Protein AF-A0A527GHX9-F1 (afdb_monomer)

Structure (mmCIF, N/CA/C/O backbone):
data_AF-A0A527GHX9-F1
#
_entry.id   AF-A0A527GHX9-F1
#
loop_
_atom_site.group_PDB
_atom_site.id
_atom_site.type_symbol
_atom_site.label_atom_id
_atom_site.label_alt_id
_atom_site.label_comp_id
_atom_site.label_asym_id
_atom_site.label_entity_id
_atom_site.label_seq_id
_atom_site.pdbx_PDB_ins_code
_atom_site.Cartn_x
_atom_site.Cartn_y
_atom_site.Cartn_z
_atom_site.occupancy
_atom_site.B_iso_or_equiv
_atom_site.auth_seq_id
_atom_site.auth_comp_id
_atom_site.auth_asym_id
_atom_site.auth_atom_id
_atom_site.pdbx_PDB_model_num
ATOM 1 N N . PHE A 1 1 ? -18.852 -1.717 2.565 1.00 91.88 1 PHE A N 1
ATOM 2 C CA . PHE A 1 1 ? -18.704 -2.136 1.153 1.00 91.88 1 PHE A CA 1
ATOM 3 C C . PHE A 1 1 ? -18.145 -3.550 1.058 1.00 91.88 1 PHE A C 1
ATOM 5 O O . PHE A 1 1 ? -18.854 -4.397 0.535 1.00 91.88 1 PHE A O 1
ATOM 12 N N . ALA A 1 2 ? -16.959 -3.823 1.620 1.00 94.06 2 ALA A N 1
ATOM 13 C CA . ALA A 1 2 ? -16.301 -5.134 1.536 1.00 94.06 2 ALA A CA 1
ATOM 14 C C . ALA A 1 2 ? -17.194 -6.321 1.935 1.00 94.06 2 ALA A C 1
ATOM 16 O O . ALA A 1 2 ? -17.367 -7.235 1.141 1.00 94.06 2 ALA A O 1
ATOM 17 N N . ALA A 1 3 ? -17.890 -6.237 3.075 1.00 92.81 3 ALA A N 1
ATOM 18 C CA . ALA A 1 3 ? -18.836 -7.275 3.500 1.00 92.81 3 ALA A CA 1
ATOM 19 C C . ALA A 1 3 ? -20.020 -7.498 2.532 1.00 92.81 3 ALA A C 1
ATOM 21 O O . ALA A 1 3 ? -20.574 -8.588 2.471 1.00 92.81 3 ALA A O 1
ATOM 22 N N . LYS A 1 4 ? -20.428 -6.466 1.779 1.00 97.56 4 LYS A N 1
ATOM 23 C CA . LYS A 1 4 ? -21.562 -6.537 0.842 1.00 97.56 4 LYS A CA 1
ATOM 24 C C . LYS A 1 4 ? -21.143 -7.034 -0.544 1.00 97.56 4 LYS A C 1
ATOM 26 O O . LYS A 1 4 ? -21.953 -7.640 -1.235 1.00 97.56 4 LYS A O 1
ATOM 31 N N . TYR A 1 5 ? -19.905 -6.759 -0.952 1.00 97.44 5 TYR A N 1
ATOM 32 C CA . TYR A 1 5 ? -19.390 -7.084 -2.284 1.00 97.44 5 TYR A CA 1
ATOM 33 C C . TYR A 1 5 ? -17.986 -7.707 -2.214 1.00 97.44 5 TYR A C 1
ATOM 35 O O . TYR A 1 5 ? -17.039 -7.154 -2.782 1.00 97.44 5 TYR A O 1
ATOM 43 N N . PRO A 1 6 ? -17.831 -8.850 -1.524 1.00 96.00 6 PRO A N 1
ATOM 44 C CA . PRO A 1 6 ? -16.523 -9.455 -1.271 1.00 96.00 6 PRO A CA 1
ATOM 45 C C . PRO A 1 6 ? -15.791 -9.831 -2.566 1.00 96.00 6 PRO A C 1
ATOM 47 O O . PRO A 1 6 ? -14.592 -9.592 -2.698 1.00 96.00 6 PRO A O 1
ATOM 50 N N . ASP A 1 7 ? -16.513 -10.331 -3.569 1.00 95.44 7 ASP A N 1
ATOM 51 C CA . ASP A 1 7 ? -15.912 -10.723 -4.847 1.00 95.44 7 ASP A CA 1
ATOM 52 C C . ASP A 1 7 ? -15.447 -9.528 -5.682 1.00 95.44 7 ASP A C 1
ATOM 54 O O . ASP A 1 7 ? -14.437 -9.625 -6.378 1.00 95.44 7 ASP A O 1
ATOM 58 N N . LEU A 1 8 ? -16.136 -8.382 -5.599 1.00 97.38 8 LEU A N 1
ATOM 59 C CA . LEU A 1 8 ? -15.671 -7.159 -6.260 1.00 97.38 8 LEU A CA 1
ATOM 60 C C . LEU A 1 8 ? -14.393 -6.633 -5.607 1.00 97.38 8 LEU A C 1
ATOM 62 O O . LEU A 1 8 ? -13.482 -6.225 -6.323 1.00 97.38 8 LEU A O 1
ATOM 66 N N . VAL A 1 9 ? -14.300 -6.693 -4.275 1.00 97.62 9 VAL A N 1
ATOM 67 C CA . VAL A 1 9 ? -13.075 -6.319 -3.554 1.00 97.62 9 VAL A CA 1
ATOM 68 C C . VAL A 1 9 ? -11.916 -7.228 -3.948 1.00 97.62 9 VAL A C 1
ATOM 70 O O . VAL A 1 9 ? -10.866 -6.724 -4.330 1.00 97.62 9 VAL A O 1
ATOM 73 N N . LYS A 1 10 ? -12.111 -8.553 -3.956 1.00 96.06 10 LYS A N 1
ATOM 74 C CA . LYS A 1 10 ? -11.067 -9.485 -4.411 1.00 96.06 10 LYS A CA 1
ATOM 75 C C . LYS A 1 10 ? -10.648 -9.212 -5.854 1.00 96.06 10 LYS A C 1
ATOM 77 O O . LYS A 1 10 ? -9.461 -9.182 -6.142 1.00 96.06 10 LYS A O 1
ATOM 82 N N . ARG A 1 11 ? -11.594 -8.980 -6.773 1.00 96.56 11 ARG A N 1
ATOM 83 C CA . ARG A 1 11 ? -11.274 -8.646 -8.175 1.00 96.56 11 ARG A CA 1
ATOM 84 C C . ARG A 1 11 ? -10.433 -7.377 -8.295 1.00 96.56 11 ARG A C 1
ATOM 86 O O . ARG A 1 11 ? -9.499 -7.377 -9.086 1.00 96.56 11 ARG A O 1
ATOM 93 N N . LEU A 1 12 ? -10.749 -6.340 -7.521 1.00 97.88 12 LEU A N 1
ATOM 94 C CA . LEU A 1 12 ? -9.954 -5.114 -7.474 1.00 97.88 12 LEU A CA 1
ATOM 95 C C . LEU A 1 12 ? -8.537 -5.391 -6.955 1.00 97.88 12 LEU A C 1
ATOM 97 O O . LEU A 1 12 ? -7.574 -5.014 -7.609 1.00 97.88 12 LEU A O 1
ATOM 101 N N . LEU A 1 13 ? -8.414 -6.096 -5.827 1.00 98.00 13 LEU A N 1
ATOM 102 C CA . LEU A 1 13 ? -7.121 -6.402 -5.208 1.00 98.00 13 LEU A CA 1
ATOM 103 C C . LEU A 1 13 ? -6.224 -7.263 -6.102 1.00 98.00 13 LEU A C 1
ATOM 105 O O . LEU A 1 13 ? -5.016 -7.077 -6.100 1.00 98.00 13 LEU A O 1
ATOM 109 N N . LYS A 1 14 ? -6.792 -8.170 -6.905 1.00 97.56 14 LYS A N 1
ATOM 110 C CA . LYS A 1 14 ? -6.010 -8.932 -7.892 1.00 97.56 14 LYS A CA 1
ATOM 111 C C . LYS A 1 14 ? -5.357 -8.020 -8.930 1.00 97.56 14 LYS A C 1
ATOM 113 O O . LYS A 1 14 ? -4.166 -8.154 -9.180 1.00 97.56 14 LYS A O 1
ATOM 118 N N . VAL A 1 15 ? -6.114 -7.059 -9.466 1.00 97.62 15 VAL A N 1
ATOM 119 C CA . VAL A 1 15 ? -5.574 -6.052 -10.397 1.00 97.62 15 VAL A CA 1
ATOM 120 C C . VAL A 1 15 ? -4.513 -5.190 -9.709 1.00 97.62 15 VAL A C 1
ATOM 122 O O . VAL A 1 15 ? -3.498 -4.879 -10.318 1.00 97.62 15 VAL A O 1
ATOM 125 N N . ASP A 1 16 ? -4.713 -4.842 -8.439 1.00 97.44 16 ASP A N 1
ATOM 126 C CA . ASP A 1 16 ? -3.766 -4.039 -7.657 1.00 97.44 16 ASP A CA 1
ATOM 127 C C . ASP A 1 16 ? -2.436 -4.782 -7.392 1.00 97.44 16 ASP A C 1
ATOM 129 O O . ASP A 1 16 ? -1.346 -4.230 -7.514 1.00 97.44 16 ASP A O 1
ATOM 133 N N . ILE A 1 17 ? -2.495 -6.089 -7.128 1.00 97.31 17 ILE A N 1
ATOM 134 C CA . ILE A 1 17 ? -1.302 -6.943 -7.003 1.00 97.31 17 ILE A CA 1
ATOM 135 C C . ILE A 1 17 ? -0.563 -7.066 -8.345 1.00 97.31 17 ILE A C 1
ATOM 137 O O . ILE A 1 17 ? 0.665 -7.088 -8.393 1.00 97.31 17 ILE A O 1
ATOM 141 N N . GLU A 1 18 ? -1.291 -7.178 -9.454 1.00 96.44 18 GLU A N 1
ATOM 142 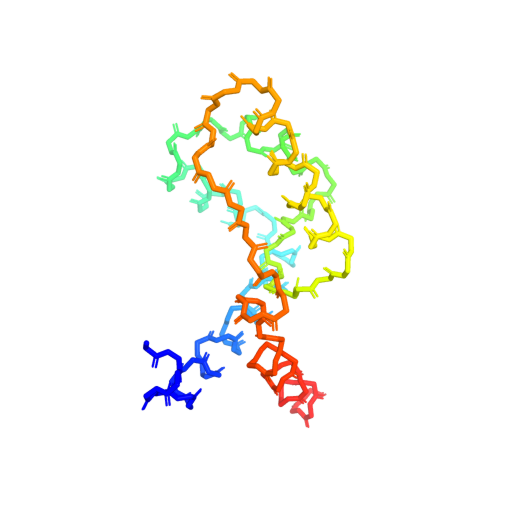C CA . GLU A 1 18 ? -0.683 -7.244 -10.784 1.00 96.44 18 GLU A CA 1
ATOM 143 C C . GLU A 1 18 ? -0.045 -5.905 -11.183 1.00 96.44 18 GLU A C 1
ATOM 145 O O . GLU A 1 18 ? 1.072 -5.894 -11.711 1.00 96.44 18 GLU A O 1
ATOM 150 N N . ILE A 1 19 ? -0.708 -4.778 -10.894 1.00 96.44 19 ILE A N 1
ATOM 151 C CA . ILE A 1 19 ? -0.193 -3.444 -11.224 1.00 96.44 19 ILE A CA 1
ATOM 152 C C . ILE A 1 19 ? 1.033 -3.090 -10.381 1.00 96.44 19 ILE A C 1
ATOM 154 O O . ILE A 1 19 ? 1.946 -2.461 -10.909 1.00 96.44 19 ILE A O 1
ATOM 158 N N . SER A 1 20 ? 1.106 -3.520 -9.115 1.00 96.31 20 SER A N 1
ATOM 159 C CA . SER A 1 20 ? 2.275 -3.265 -8.263 1.00 96.31 20 SER A CA 1
ATOM 160 C C . SER A 1 20 ? 3.530 -3.946 -8.815 1.00 96.31 20 SER A C 1
ATOM 162 O O . SER A 1 20 ? 4.568 -3.309 -8.980 1.00 96.31 20 SER A O 1
ATOM 164 N N . ARG A 1 21 ? 3.405 -5.212 -9.233 1.00 95.38 21 ARG A N 1
ATOM 165 C CA . ARG A 1 21 ? 4.482 -5.968 -9.891 1.00 95.38 21 ARG A CA 1
ATOM 166 C C . ARG A 1 21 ? 4.866 -5.355 -11.233 1.00 95.38 21 ARG A C 1
ATOM 168 O O . ARG A 1 21 ? 6.048 -5.274 -11.562 1.00 95.38 21 ARG A O 1
ATOM 175 N N . TRP A 1 22 ? 3.876 -4.923 -12.018 1.00 96.38 22 TRP A N 1
ATOM 176 C CA . TRP A 1 22 ? 4.131 -4.220 -13.273 1.00 96.38 22 TRP A 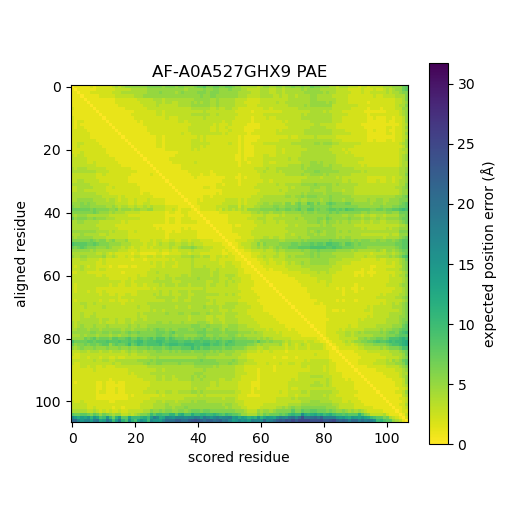CA 1
ATOM 177 C C . TRP A 1 22 ? 4.890 -2.912 -13.033 1.00 96.38 22 TRP A C 1
ATOM 179 O O . TRP A 1 22 ? 5.829 -2.625 -13.773 1.00 96.38 22 TRP A O 1
ATOM 189 N N . ALA A 1 23 ? 4.526 -2.158 -11.994 1.00 97.06 23 ALA A N 1
ATOM 190 C CA . ALA A 1 23 ? 5.117 -0.866 -11.681 1.00 97.06 23 ALA A CA 1
ATOM 191 C C . ALA A 1 23 ? 6.618 -0.980 -11.379 1.00 97.06 23 ALA A C 1
ATOM 193 O O . ALA A 1 23 ? 7.408 -0.213 -11.938 1.00 97.06 23 ALA A O 1
ATOM 194 N N . ASP A 1 24 ? 7.004 -1.976 -10.578 1.00 95.75 24 ASP A N 1
ATOM 195 C CA . ASP A 1 24 ? 8.406 -2.283 -10.266 1.00 95.75 24 ASP A CA 1
ATOM 196 C C . ASP A 1 24 ? 9.174 -2.782 -11.508 1.00 95.75 24 ASP A C 1
ATOM 198 O O . ASP A 1 24 ? 10.348 -2.467 -11.693 1.00 95.75 24 ASP A O 1
ATOM 202 N N . ALA A 1 25 ? 8.511 -3.512 -12.413 1.00 96.50 25 ALA A N 1
ATOM 203 C CA . ALA A 1 25 ? 9.112 -3.978 -13.666 1.00 96.50 25 ALA A CA 1
ATOM 204 C C . ALA A 1 25 ? 9.239 -2.886 -14.753 1.00 96.50 25 ALA A C 1
ATOM 206 O O . ALA A 1 25 ? 9.982 -3.073 -15.719 1.00 96.50 25 ALA A O 1
ATOM 207 N N . HIS A 1 26 ? 8.532 -1.757 -14.619 1.00 97.19 26 HIS A N 1
ATOM 208 C CA . HIS A 1 26 ? 8.467 -0.687 -15.627 1.00 97.19 26 HIS A CA 1
ATOM 209 C C . HIS A 1 26 ? 8.756 0.705 -15.0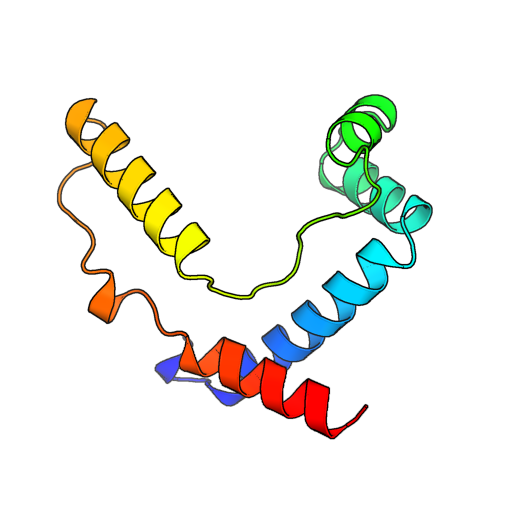28 1.00 97.19 26 HIS A C 1
ATOM 211 O O . HIS A 1 26 ? 7.954 1.633 -15.187 1.00 97.19 26 HIS A O 1
ATOM 217 N N . PRO A 1 27 ? 9.915 0.910 -14.376 1.00 96.31 27 PRO A N 1
ATOM 218 C CA . PRO A 1 27 ? 10.160 2.072 -13.525 1.00 96.31 27 PRO A CA 1
ATOM 219 C C . PRO A 1 27 ? 10.017 3.422 -14.236 1.00 96.31 27 PRO A C 1
ATOM 221 O O . PRO A 1 27 ? 9.441 4.346 -13.669 1.00 96.31 27 PRO A O 1
ATOM 224 N N . ASP A 1 28 ? 10.463 3.562 -15.486 1.00 96.44 28 ASP A N 1
ATOM 225 C CA . ASP A 1 28 ? 10.340 4.837 -16.209 1.00 96.44 28 ASP A CA 1
ATOM 226 C C . ASP A 1 28 ? 8.881 5.197 -16.537 1.00 96.44 28 ASP A C 1
ATOM 228 O O . ASP A 1 28 ? 8.485 6.364 -16.442 1.00 96.44 28 ASP A O 1
ATOM 232 N N . GLN A 1 29 ? 8.054 4.204 -16.880 1.00 97.25 29 GLN A N 1
ATOM 233 C CA . GLN A 1 29 ? 6.625 4.417 -17.131 1.00 97.25 29 GLN A CA 1
ATOM 234 C C . GLN A 1 29 ? 5.884 4.725 -15.828 1.00 97.25 29 GLN A C 1
ATOM 236 O O . GLN A 1 29 ? 5.036 5.622 -15.783 1.00 97.25 29 GLN A O 1
ATOM 241 N N . THR A 1 30 ? 6.251 4.031 -14.754 1.00 97.31 30 THR A N 1
ATOM 242 C CA . THR A 1 30 ? 5.729 4.275 -13.412 1.00 97.31 30 THR A CA 1
ATOM 243 C C . THR A 1 30 ? 6.065 5.687 -12.938 1.00 97.31 30 THR A C 1
ATOM 245 O O . THR A 1 30 ? 5.174 6.428 -12.525 1.00 97.31 30 THR A O 1
ATOM 248 N N . ILE A 1 31 ? 7.317 6.131 -13.089 1.00 97.62 31 ILE A N 1
ATOM 249 C CA . ILE A 1 31 ? 7.748 7.492 -12.738 1.00 97.62 31 ILE A CA 1
ATOM 250 C C . ILE A 1 31 ? 6.953 8.539 -13.516 1.00 97.62 31 ILE A C 1
ATOM 252 O O . ILE A 1 31 ? 6.470 9.499 -12.914 1.00 97.62 31 ILE A O 1
ATOM 256 N N . LYS A 1 32 ? 6.771 8.352 -14.830 1.00 97.31 32 LYS A N 1
ATOM 257 C CA . LYS A 1 32 ? 5.948 9.256 -15.642 1.00 97.31 32 LYS A CA 1
ATOM 258 C C . LYS A 1 32 ? 4.518 9.345 -15.100 1.00 97.31 32 LYS A C 1
ATOM 260 O O . LYS A 1 32 ? 3.998 10.447 -14.938 1.00 97.31 32 LYS A O 1
ATOM 265 N N . THR A 1 33 ? 3.927 8.206 -14.744 1.00 96.88 33 THR A N 1
ATOM 266 C CA . THR A 1 33 ? 2.588 8.139 -14.141 1.00 96.88 33 THR A CA 1
ATOM 267 C C . THR A 1 33 ? 2.528 8.920 -12.823 1.00 96.88 33 THR A C 1
ATOM 269 O O . THR A 1 33 ? 1.630 9.740 -12.633 1.00 96.88 33 THR A O 1
ATOM 272 N N . PHE A 1 34 ? 3.515 8.757 -11.935 1.00 96.62 34 PHE A N 1
ATOM 273 C CA . PHE A 1 34 ? 3.595 9.511 -10.677 1.00 96.62 34 PHE A CA 1
ATOM 274 C C . PHE A 1 34 ? 3.780 11.016 -10.889 1.00 96.62 34 PHE A C 1
ATOM 276 O O . PHE A 1 34 ? 3.142 11.811 -10.196 1.00 96.62 34 PHE A O 1
ATOM 283 N N . VAL A 1 35 ? 4.625 11.429 -11.835 1.00 97.94 35 VAL A N 1
ATOM 284 C CA . VAL A 1 35 ? 4.815 12.844 -12.197 1.00 97.94 35 VAL A CA 1
ATOM 285 C C . VAL A 1 35 ? 3.491 13.455 -12.653 1.00 97.94 35 VAL A C 1
ATOM 287 O O . VAL A 1 35 ? 3.087 14.512 -12.164 1.00 97.94 35 VAL A O 1
ATOM 290 N N . GLU A 1 36 ? 2.776 12.768 -13.542 1.00 97.75 36 GLU A N 1
ATOM 291 C CA . GLU A 1 36 ? 1.501 13.239 -14.078 1.00 97.75 36 GLU A CA 1
ATOM 292 C C . GLU A 1 36 ? 0.401 13.300 -13.009 1.00 97.75 36 GLU A C 1
ATOM 294 O O . GLU A 1 36 ? -0.341 14.288 -12.963 1.00 97.75 36 GLU A O 1
ATOM 299 N N . ALA A 1 37 ? 0.313 12.288 -12.141 1.00 96.25 37 ALA A N 1
ATOM 300 C CA . ALA A 1 37 ? -0.716 12.182 -11.110 1.00 96.25 37 ALA A CA 1
ATOM 301 C C . ALA A 1 37 ? -0.482 13.138 -9.931 1.00 96.25 37 ALA A C 1
ATOM 303 O O . ALA A 1 37 ? -1.407 13.816 -9.489 1.00 96.25 37 ALA A O 1
ATOM 304 N N . THR A 1 38 ? 0.755 13.228 -9.437 1.00 94.44 38 THR A N 1
ATOM 305 C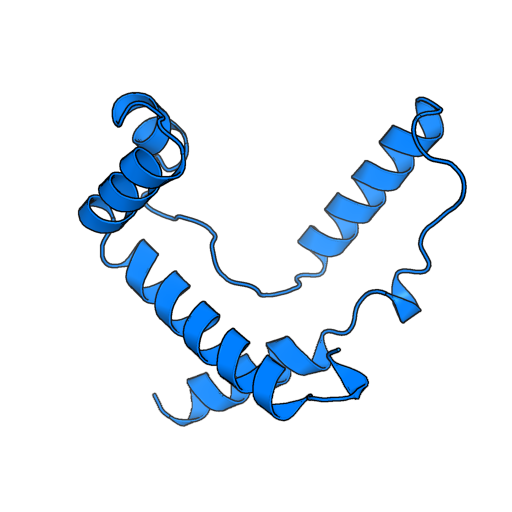 CA . THR A 1 38 ? 1.087 14.015 -8.235 1.00 94.44 38 THR A CA 1
ATOM 306 C C . THR A 1 38 ? 1.479 15.460 -8.542 1.00 94.44 38 THR A C 1
ATOM 308 O O . THR A 1 38 ? 1.638 16.254 -7.619 1.00 94.44 38 THR A O 1
ATOM 311 N N . LYS A 1 39 ? 1.671 15.806 -9.826 1.00 96.38 39 LYS A N 1
ATOM 312 C CA . LYS A 1 39 ? 2.226 17.096 -10.283 1.00 96.38 39 LYS A CA 1
ATOM 313 C C . LYS A 1 39 ? 3.611 17.406 -9.695 1.00 96.38 39 LYS A C 1
ATOM 315 O O . LYS A 1 39 ? 4.028 18.562 -9.648 1.00 96.38 39 LYS A O 1
ATOM 320 N N . SER A 1 40 ? 4.331 16.370 -9.269 1.00 94.88 40 SER A N 1
ATOM 321 C CA . SER A 1 40 ? 5.707 16.462 -8.782 1.00 94.88 40 SER A CA 1
ATOM 322 C C . SER A 1 40 ? 6.705 16.534 -9.934 1.00 94.88 40 SER A C 1
ATOM 324 O O . SER A 1 40 ? 6.423 16.107 -11.049 1.00 94.88 40 SER A O 1
ATOM 326 N N . SER A 1 41 ? 7.918 17.016 -9.659 1.00 97.81 41 SER A N 1
ATOM 327 C CA . SER A 1 41 ? 9.014 16.910 -10.627 1.00 97.81 41 SER A CA 1
ATOM 328 C C . SER A 1 41 ? 9.516 15.468 -10.742 1.00 97.81 41 SER A C 1
ATOM 330 O O . SER A 1 41 ? 9.580 14.754 -9.739 1.00 97.81 41 SER A O 1
ATOM 332 N N . GLU A 1 42 ? 9.963 15.062 -11.933 1.00 97.56 42 GLU A N 1
ATOM 333 C CA . GLU A 1 42 ? 10.581 13.745 -12.150 1.00 97.56 42 GLU A CA 1
ATOM 334 C C . GLU A 1 42 ? 11.769 13.507 -11.210 1.00 97.56 42 GLU A C 1
ATOM 336 O O . GLU A 1 42 ? 11.897 12.437 -10.620 1.00 97.56 42 GLU A O 1
ATOM 341 N N . LYS A 1 43 ? 12.592 14.540 -10.989 1.00 97.62 43 LYS A N 1
ATOM 342 C CA . LYS A 1 43 ? 13.713 14.494 -10.042 1.00 97.62 43 LYS A CA 1
ATOM 343 C C . LYS A 1 43 ? 13.257 14.129 -8.626 1.00 97.62 43 LYS A C 1
ATOM 345 O O . LYS A 1 43 ? 13.936 13.357 -7.956 1.00 97.62 43 LYS A O 1
ATOM 350 N N . SER A 1 44 ? 12.137 14.688 -8.163 1.00 97.06 44 SER A N 1
ATOM 351 C CA . SER A 1 44 ? 11.584 14.377 -6.840 1.00 97.06 44 SER A CA 1
ATOM 352 C C . SER A 1 44 ? 11.088 12.936 -6.774 1.00 97.06 44 SER A C 1
ATOM 354 O O . SER A 1 44 ? 11.430 12.233 -5.832 1.00 97.06 44 SER A O 1
ATOM 356 N N . VAL A 1 45 ? 10.348 12.481 -7.790 1.00 96.81 45 VAL A N 1
ATOM 357 C CA . VAL A 1 45 ? 9.813 11.109 -7.845 1.00 96.81 45 VAL A CA 1
ATOM 358 C C . VAL A 1 45 ? 10.948 10.081 -7.874 1.00 96.81 45 VAL A C 1
ATOM 360 O O . VAL A 1 45 ? 10.950 9.152 -7.072 1.00 96.81 45 VAL A O 1
ATOM 363 N N . ARG A 1 46 ? 11.971 10.289 -8.712 1.00 96.69 46 ARG A N 1
ATOM 364 C CA . ARG A 1 46 ? 13.164 9.426 -8.758 1.00 96.69 46 ARG A CA 1
ATOM 365 C C . ARG A 1 46 ? 13.940 9.410 -7.446 1.00 96.69 46 ARG A C 1
ATOM 367 O O . ARG A 1 46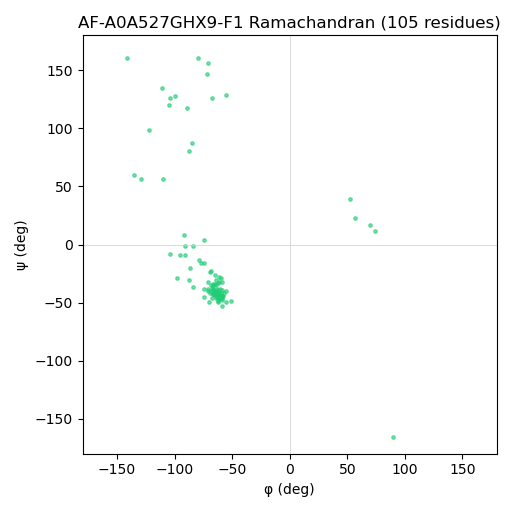 ? 14.545 8.403 -7.111 1.00 96.69 46 ARG A O 1
ATOM 374 N N . LYS A 1 47 ? 13.938 10.518 -6.699 1.00 96.69 47 LYS A N 1
ATOM 375 C CA . LYS A 1 47 ? 14.568 10.566 -5.375 1.00 96.69 47 LYS A CA 1
ATOM 376 C C . LYS A 1 47 ? 13.784 9.752 -4.342 1.00 96.69 47 LYS A C 1
ATOM 378 O O . LYS A 1 47 ? 14.409 9.139 -3.486 1.00 96.69 47 LYS A O 1
ATOM 383 N N . THR A 1 48 ? 12.454 9.771 -4.404 1.00 95.50 48 THR A N 1
ATOM 384 C CA . THR A 1 48 ? 11.596 8.976 -3.513 1.00 95.50 48 THR A CA 1
ATOM 385 C C . THR A 1 48 ? 11.779 7.479 -3.754 1.00 95.50 48 THR A C 1
ATOM 387 O O . THR A 1 48 ? 11.904 6.732 -2.793 1.00 95.50 48 THR A O 1
ATOM 390 N N . TYR A 1 49 ? 11.855 7.065 -5.021 1.00 94.88 49 TYR A N 1
ATOM 391 C CA . TYR A 1 49 ? 11.973 5.663 -5.438 1.00 94.88 49 TYR A CA 1
ATOM 392 C C . TYR A 1 49 ? 13.364 5.380 -6.018 1.00 94.88 49 TYR A C 1
ATOM 394 O O . TYR A 1 49 ? 13.516 5.010 -7.183 1.00 94.88 49 TYR A O 1
ATOM 402 N N . ALA A 1 50 ? 14.402 5.652 -5.224 1.00 93.50 50 ALA A N 1
ATOM 403 C CA . ALA A 1 50 ? 15.792 5.620 -5.687 1.00 93.50 50 ALA A CA 1
ATOM 404 C C . ALA A 1 50 ? 16.305 4.206 -6.020 1.00 93.50 50 ALA A C 1
ATOM 406 O O . ALA A 1 50 ? 17.254 4.065 -6.788 1.00 93.50 50 ALA A O 1
ATOM 407 N N . ASP A 1 51 ? 15.686 3.177 -5.448 1.00 92.94 51 ASP A N 1
ATOM 408 C CA . ASP A 1 51 ? 15.969 1.759 -5.681 1.00 92.94 51 ASP A CA 1
ATOM 409 C C . ASP A 1 51 ? 15.118 1.147 -6.808 1.00 92.94 51 ASP A C 1
ATOM 411 O O . ASP A 1 51 ? 15.303 -0.019 -7.150 1.00 92.94 51 ASP A O 1
ATOM 415 N N . GLY A 1 52 ? 14.217 1.931 -7.412 1.00 86.50 52 GLY A N 1
ATOM 416 C CA . GLY A 1 52 ? 13.309 1.461 -8.456 1.00 86.50 52 GLY A CA 1
ATOM 417 C C . GLY A 1 52 ? 12.169 0.578 -7.945 1.00 86.50 52 GLY A C 1
ATOM 418 O O . GLY A 1 52 ? 11.486 -0.027 -8.767 1.00 86.50 52 GLY A O 1
ATOM 419 N N . VAL A 1 53 ? 11.953 0.515 -6.626 1.00 92.44 53 VAL A N 1
ATOM 420 C CA . VAL A 1 53 ? 10.834 -0.204 -6.007 1.00 92.44 53 VAL A CA 1
ATOM 421 C C . VAL A 1 53 ? 9.791 0.812 -5.552 1.00 92.44 53 VAL A C 1
ATOM 423 O O . VAL A 1 53 ? 10.087 1.753 -4.819 1.00 92.44 53 VAL A O 1
ATOM 426 N N . PHE A 1 54 ? 8.543 0.643 -5.985 1.00 94.19 54 PHE A N 1
ATOM 427 C CA . PHE A 1 54 ? 7.484 1.626 -5.734 1.00 94.19 54 PHE A CA 1
ATOM 428 C C . PHE A 1 54 ? 6.633 1.301 -4.506 1.00 94.19 54 PHE A C 1
ATOM 430 O O . PHE A 1 54 ? 5.836 2.142 -4.086 1.00 94.19 54 PHE A O 1
ATOM 437 N N . HIS A 1 55 ? 6.805 0.111 -3.917 1.00 90.75 55 HIS A N 1
ATOM 438 C CA . HIS A 1 55 ? 6.112 -0.348 -2.705 1.00 90.75 55 HIS A CA 1
ATOM 439 C C . HIS A 1 55 ? 4.580 -0.212 -2.787 1.00 90.75 55 HIS A C 1
ATOM 441 O O . HIS A 1 55 ? 3.930 0.173 -1.819 1.00 90.75 55 HIS A O 1
ATOM 447 N N . GLN A 1 56 ? 4.006 -0.505 -3.959 1.00 93.88 56 GLN A N 1
ATOM 448 C CA . GLN A 1 56 ? 2.560 -0.410 -4.213 1.00 93.88 56 GLN A CA 1
ATOM 449 C C . GLN A 1 56 ? 1.812 -1.730 -3.954 1.00 93.88 56 GLN A C 1
ATOM 451 O O . GLN A 1 56 ? 0.647 -1.852 -4.310 1.00 93.88 56 GLN A O 1
ATOM 456 N N . ASP A 1 57 ? 2.467 -2.745 -3.382 1.00 94.44 57 ASP A N 1
ATOM 457 C CA . ASP A 1 57 ? 1.803 -4.006 -3.042 1.00 94.44 57 ASP A CA 1
ATOM 458 C C . ASP A 1 57 ? 0.787 -3.776 -1.899 1.00 94.44 57 ASP A C 1
ATOM 460 O O . ASP A 1 57 ? 1.173 -3.259 -0.846 1.00 94.44 57 ASP A O 1
ATOM 464 N N . PRO A 1 58 ? -0.496 -4.162 -2.063 1.00 95.69 58 PRO A N 1
ATOM 465 C CA . PRO A 1 58 ? -1.538 -3.914 -1.064 1.00 95.69 58 PRO A CA 1
ATOM 466 C C . PRO A 1 58 ? -1.454 -4.816 0.179 1.00 95.69 58 PRO A C 1
ATOM 468 O O . PRO A 1 58 ? -2.344 -4.775 1.035 1.00 95.69 58 PRO A O 1
ATOM 471 N N . LYS 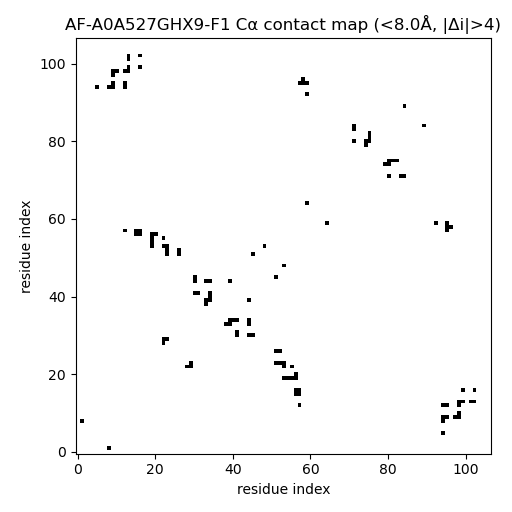A 1 59 ? -0.434 -5.674 0.294 1.00 95.19 59 LYS A N 1
ATOM 472 C CA . LYS A 1 59 ? -0.278 -6.608 1.410 1.00 95.19 59 LYS A CA 1
ATOM 473 C C . LYS A 1 59 ? -0.284 -5.905 2.770 1.00 95.19 59 LYS A C 1
ATOM 475 O O . LYS A 1 59 ? 0.529 -5.034 3.069 1.00 95.19 59 LYS A O 1
ATOM 480 N N . LEU A 1 60 ? -1.139 -6.403 3.662 1.00 96.06 60 LEU A N 1
ATOM 481 C CA . LEU A 1 60 ? -1.235 -5.948 5.049 1.00 96.06 60 LEU A CA 1
ATOM 482 C C . LEU A 1 60 ? -0.254 -6.724 5.942 1.00 96.06 60 LEU A C 1
ATOM 484 O O . LEU A 1 60 ? -0.618 -7.697 6.614 1.00 96.06 60 LEU A O 1
ATOM 488 N N . THR A 1 61 ? 1.016 -6.316 5.919 1.00 95.56 61 THR A N 1
ATOM 489 C CA . THR A 1 61 ? 2.066 -6.910 6.762 1.00 95.56 61 THR A CA 1
ATOM 490 C C . THR A 1 61 ? 1.884 -6.541 8.234 1.00 95.56 61 THR A C 1
ATOM 492 O O . THR A 1 61 ? 1.272 -5.526 8.570 1.00 95.56 61 THR A O 1
ATOM 495 N N . ASP A 1 62 ? 2.432 -7.364 9.128 1.00 95.75 62 ASP A N 1
ATOM 496 C CA . ASP A 1 62 ? 2.404 -7.063 10.563 1.00 95.75 62 ASP A CA 1
ATOM 497 C C . ASP A 1 62 ? 3.202 -5.794 10.885 1.00 95.75 62 ASP A C 1
ATOM 499 O O . ASP A 1 62 ? 2.756 -4.989 11.699 1.00 95.75 62 ASP A O 1
ATOM 503 N N . ASP A 1 63 ? 4.304 -5.550 10.170 1.00 96.44 63 ASP A N 1
ATOM 504 C CA . ASP A 1 63 ? 5.095 -4.324 10.305 1.00 96.44 63 ASP A CA 1
ATOM 505 C C . ASP A 1 63 ? 4.307 -3.074 9.886 1.00 96.44 63 ASP A C 1
ATOM 507 O O . ASP A 1 63 ? 4.364 -2.055 10.574 1.00 96.44 63 ASP A O 1
ATOM 511 N N . ALA A 1 64 ? 3.520 -3.140 8.804 1.00 95.25 64 ALA A N 1
ATOM 512 C CA . ALA A 1 64 ? 2.671 -2.024 8.378 1.00 95.25 64 ALA A CA 1
ATOM 513 C C . ALA A 1 64 ? 1.569 -1.726 9.408 1.00 95.25 64 ALA A C 1
ATOM 515 O O . ALA A 1 64 ? 1.292 -0.566 9.718 1.00 95.25 64 ALA A O 1
ATOM 516 N N . ILE A 1 65 ? 0.974 -2.770 9.992 1.00 97.19 65 ILE A N 1
ATOM 517 C CA . ILE A 1 65 ? -0.026 -2.623 11.057 1.00 97.19 65 ILE A CA 1
ATOM 518 C C . ILE A 1 65 ? 0.618 -2.038 12.320 1.00 97.19 65 ILE A C 1
ATOM 520 O O . ILE A 1 65 ? 0.051 -1.135 12.936 1.00 97.19 65 ILE A O 1
ATOM 524 N N . ALA A 1 66 ? 1.813 -2.501 12.690 1.00 97.62 66 ALA A N 1
ATOM 525 C CA . ALA A 1 66 ? 2.554 -1.986 13.836 1.00 97.62 66 ALA A CA 1
ATOM 526 C C . ALA A 1 66 ? 2.961 -0.515 13.644 1.00 97.62 66 ALA A C 1
ATOM 528 O O . ALA A 1 66 ? 2.850 0.280 14.581 1.00 97.62 66 ALA A O 1
ATOM 529 N N . ALA A 1 67 ? 3.374 -0.126 12.434 1.00 97.19 67 ALA A N 1
ATOM 530 C CA . ALA A 1 67 ? 3.666 1.265 12.096 1.00 97.19 67 ALA A CA 1
ATOM 531 C C . ALA A 1 67 ? 2.427 2.156 12.282 1.00 97.19 67 ALA A C 1
ATOM 533 O O . ALA A 1 67 ? 2.510 3.207 12.918 1.00 97.19 67 ALA A O 1
ATOM 534 N N . LEU A 1 68 ? 1.262 1.689 11.827 1.00 96.00 68 LEU A N 1
ATOM 535 C CA . LEU A 1 68 ? -0.002 2.409 11.968 1.00 96.00 68 LEU A CA 1
ATOM 536 C C . LEU A 1 68 ? -0.462 2.533 13.431 1.00 96.00 68 LEU A C 1
ATOM 538 O O . LEU A 1 68 ? -0.991 3.568 13.827 1.00 96.00 68 LEU A O 1
ATOM 542 N N . GLN A 1 69 ? -0.218 1.514 14.260 1.00 97.44 69 GLN A N 1
ATOM 543 C CA . GLN A 1 69 ? -0.409 1.598 15.717 1.00 97.44 69 GLN A CA 1
ATOM 544 C C . GLN A 1 69 ? 0.557 2.600 16.371 1.00 97.44 69 GLN A C 1
ATOM 546 O O . GLN A 1 69 ? 0.220 3.256 17.357 1.00 97.44 69 GLN A O 1
ATOM 551 N N . GLY A 1 70 ? 1.779 2.722 15.846 1.00 97.56 70 GLY A N 1
ATOM 552 C CA . GLY A 1 70 ? 2.731 3.753 16.255 1.00 97.56 70 GLY A CA 1
ATOM 553 C C . GLY A 1 70 ? 2.228 5.162 15.938 1.00 97.56 70 GLY A C 1
ATOM 554 O O . GLY A 1 70 ? 2.300 6.047 16.792 1.00 97.56 70 GLY A O 1
ATOM 555 N N . GLU A 1 71 ? 1.663 5.353 14.745 1.00 96.88 71 GLU A N 1
ATOM 556 C CA . GLU A 1 71 ? 1.067 6.623 14.323 1.00 96.88 71 GLU A CA 1
ATOM 557 C C . GLU A 1 71 ? -0.141 7.006 15.191 1.00 96.88 71 GLU A C 1
ATOM 559 O O . GLU A 1 71 ? -0.233 8.147 15.643 1.00 96.88 71 GLU A O 1
ATOM 564 N N . GLU A 1 72 ? -1.014 6.048 15.525 1.00 97.44 72 GLU A N 1
ATOM 565 C CA . GLU A 1 72 ? -2.115 6.264 16.473 1.00 97.44 72 GLU A CA 1
ATOM 566 C C . GLU A 1 72 ? -1.600 6.781 17.826 1.00 97.44 72 GLU A C 1
ATOM 568 O O . GLU A 1 72 ? -2.085 7.799 18.326 1.00 97.44 72 GLU A O 1
ATOM 573 N N . LYS A 1 73 ? -0.579 6.127 18.401 1.00 96.62 73 LYS A N 1
ATOM 574 C CA . LYS A 1 73 ? 0.033 6.545 19.676 1.00 96.62 73 LYS A CA 1
ATOM 575 C C . LYS A 1 73 ? 0.595 7.959 19.595 1.00 96.62 73 LYS A C 1
ATOM 577 O O . LYS A 1 73 ? 0.383 8.751 20.515 1.00 96.62 73 LYS A O 1
ATOM 582 N N . PHE A 1 74 ? 1.292 8.281 18.506 1.00 97.31 74 PHE A N 1
ATOM 583 C CA . PHE A 1 74 ? 1.812 9.623 18.269 1.00 97.31 74 PHE A CA 1
ATOM 584 C C . PHE A 1 74 ? 0.676 10.652 18.237 1.00 97.31 74 PHE A C 1
ATOM 586 O O . PHE A 1 74 ? 0.697 11.607 19.018 1.00 97.31 74 PHE A O 1
ATOM 593 N N . MET A 1 75 ? -0.352 10.427 17.414 1.00 97.50 75 MET A N 1
ATOM 594 C CA . MET A 1 75 ? -1.482 11.349 17.284 1.00 97.50 75 MET A CA 1
ATOM 595 C C . MET A 1 75 ? -2.255 11.511 18.596 1.00 97.50 75 MET A C 1
ATOM 597 O O . MET A 1 75 ? -2.644 12.627 18.940 1.00 97.50 75 MET A O 1
ATOM 601 N N . ALA A 1 76 ? -2.445 10.432 19.357 1.00 96.88 76 ALA A N 1
ATOM 602 C CA . ALA A 1 76 ? -3.073 10.484 20.672 1.00 96.88 76 ALA A CA 1
ATOM 603 C C . ALA A 1 76 ? -2.234 11.305 21.663 1.00 96.88 76 ALA A C 1
ATOM 605 O O . ALA A 1 76 ? -2.767 12.187 22.336 1.00 96.88 76 ALA A O 1
ATOM 606 N N . SER A 1 77 ? -0.915 11.080 21.709 1.00 96.25 77 SER A N 1
ATOM 607 C CA . SER A 1 77 ? -0.008 11.830 22.593 1.00 96.25 77 SER A CA 1
ATOM 608 C C . SER A 1 77 ? 0.056 13.325 22.261 1.00 96.25 77 SER A C 1
ATOM 610 O O . SER A 1 77 ? 0.214 14.150 23.157 1.00 96.25 77 SER A O 1
ATOM 612 N N . ALA A 1 78 ? -0.127 13.677 20.986 1.00 97.50 78 ALA A N 1
ATOM 613 C CA . ALA A 1 78 ? 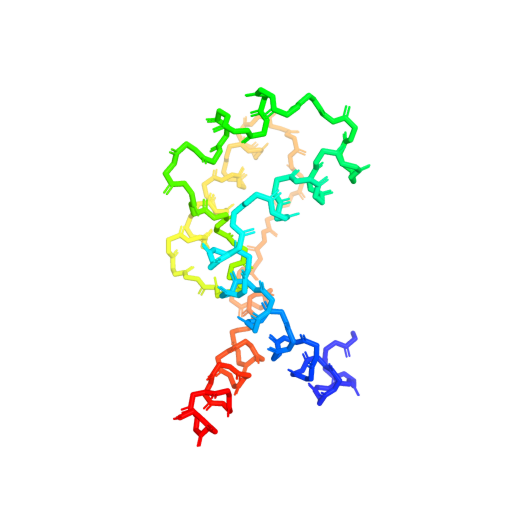-0.185 15.053 20.507 1.00 97.50 78 ALA A CA 1
ATOM 614 C C . ALA A 1 78 ? -1.581 15.697 20.649 1.00 97.50 78 ALA A C 1
ATOM 616 O O . ALA A 1 78 ? -1.759 16.854 20.271 1.00 97.50 78 ALA A O 1
ATOM 617 N N . GLY A 1 79 ? -2.587 14.970 21.154 1.00 97.00 79 GLY A N 1
ATOM 618 C CA . GLY A 1 79 ? -3.968 15.457 21.261 1.00 97.00 79 GLY A CA 1
ATOM 619 C C . GLY A 1 79 ? -4.690 15.628 19.916 1.00 97.00 79 GLY A C 1
ATOM 620 O O . GLY A 1 79 ? -5.713 16.309 19.854 1.00 97.00 79 GLY A O 1
ATOM 621 N N . LEU A 1 80 ? -4.167 15.027 18.842 1.00 96.88 80 LEU A N 1
ATOM 622 C CA . LEU A 1 80 ? -4.708 15.099 17.478 1.00 96.88 80 LEU A CA 1
ATOM 623 C C . LEU A 1 80 ? -5.774 14.033 17.204 1.00 96.88 80 LEU A C 1
ATOM 625 O O . LEU A 1 80 ? -6.585 14.194 16.293 1.00 96.88 80 LEU A O 1
ATOM 629 N N . LEU A 1 81 ? -5.793 12.959 17.995 1.00 95.88 81 LEU A N 1
ATOM 630 C CA . LEU A 1 81 ? -6.762 11.877 17.872 1.00 95.88 81 LEU A CA 1
ATOM 631 C C . LEU A 1 81 ? -7.727 11.866 19.060 1.00 95.88 81 LEU A C 1
ATOM 633 O O . LEU A 1 81 ? -7.320 11.958 20.217 1.00 95.88 81 LEU A O 1
ATOM 637 N N . LYS A 1 82 ? -9.020 11.711 18.765 1.00 93.12 82 LYS A N 1
ATOM 638 C CA . LYS A 1 82 ? -10.049 11.423 19.769 1.00 93.12 82 LYS A CA 1
ATOM 639 C C . LYS A 1 82 ? -10.450 9.957 19.664 1.00 93.12 82 LYS A C 1
ATOM 641 O O . LYS A 1 82 ? -10.975 9.545 18.634 1.00 93.12 82 LYS A O 1
ATOM 646 N N . GLY A 1 83 ? -10.266 9.212 20.749 1.00 92.38 83 GLY A N 1
ATOM 647 C CA . GLY A 1 83 ? -10.585 7.785 20.810 1.00 92.38 83 GLY A CA 1
ATOM 648 C C . GLY A 1 83 ? -9.417 6.894 20.391 1.00 92.38 83 GLY A C 1
ATOM 649 O O . GLY A 1 83 ? -8.277 7.349 20.341 1.00 92.38 83 GLY A O 1
ATOM 650 N N . SER A 1 84 ? -9.723 5.625 20.133 1.00 94.38 84 SER A N 1
ATOM 651 C CA . SER A 1 84 ? -8.756 4.600 19.741 1.00 94.38 84 SER A CA 1
ATOM 652 C C . SER A 1 84 ? -9.337 3.663 18.684 1.00 94.38 84 SER A C 1
ATOM 654 O O . SER A 1 84 ? -10.558 3.549 18.534 1.00 94.38 84 SER A O 1
ATOM 656 N N . ILE A 1 85 ? -8.460 2.970 17.968 1.00 94.62 85 ILE A N 1
ATOM 657 C CA . ILE A 1 85 ? -8.795 2.042 16.892 1.00 94.62 85 ILE A CA 1
ATOM 658 C C . ILE A 1 85 ? -8.756 0.606 17.429 1.00 94.62 85 ILE A C 1
ATOM 660 O O . ILE A 1 85 ? -7.769 0.152 18.003 1.00 94.62 85 ILE A O 1
ATOM 664 N N . ASP A 1 86 ? -9.832 -0.148 17.202 1.00 95.50 86 ASP A N 1
ATOM 665 C CA . ASP A 1 86 ? -9.843 -1.599 17.409 1.00 95.50 86 ASP A CA 1
ATOM 666 C C . ASP A 1 86 ? -9.300 -2.291 16.151 1.00 95.50 86 ASP A C 1
ATOM 668 O O . ASP A 1 86 ? -10.050 -2.645 15.238 1.00 95.50 86 ASP A O 1
ATOM 672 N N . TYR A 1 87 ? -7.977 -2.459 16.084 1.00 96.00 87 TYR A N 1
ATOM 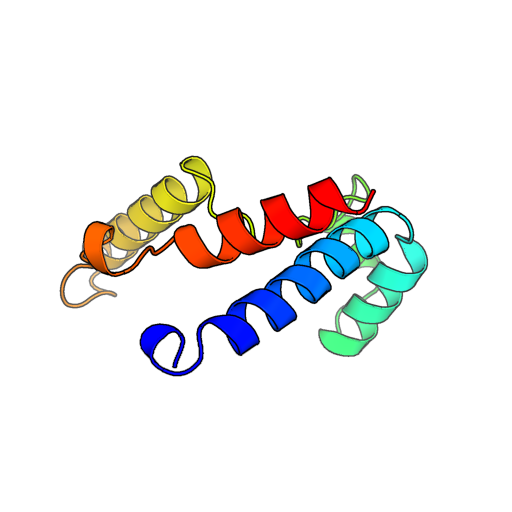673 C CA . TYR A 1 87 ? -7.304 -3.064 14.928 1.00 96.00 87 TYR A CA 1
ATOM 674 C C . TYR A 1 87 ? -7.768 -4.496 14.643 1.00 96.00 87 TYR A C 1
ATOM 676 O O . TYR A 1 87 ? -7.773 -4.894 13.483 1.00 96.00 87 TYR A O 1
ATOM 684 N N . GLY A 1 88 ? -8.211 -5.248 15.658 1.00 94.88 88 GLY A N 1
ATOM 685 C CA . GLY A 1 88 ? -8.717 -6.612 15.476 1.00 94.88 88 GLY A CA 1
ATOM 686 C C . GLY A 1 88 ? -10.056 -6.670 14.737 1.00 94.88 88 GLY A C 1
ATOM 687 O O . GLY A 1 88 ? -10.374 -7.686 14.127 1.00 94.88 88 GLY A O 1
ATOM 688 N N . LYS A 1 89 ? -10.834 -5.582 14.768 1.00 94.38 89 LYS A N 1
ATOM 689 C CA . LYS A 1 89 ? -12.067 -5.440 13.975 1.00 94.38 89 LYS A CA 1
ATOM 690 C C . LYS A 1 89 ? -11.867 -4.652 12.691 1.00 94.38 89 LYS A C 1
ATOM 692 O O . LYS A 1 89 ? -12.638 -4.816 11.751 1.00 94.38 89 LYS A O 1
ATOM 697 N N . TRP A 1 90 ? -10.904 -3.739 12.685 1.00 95.19 90 TRP A N 1
ATOM 698 C CA . TRP A 1 90 ? -10.696 -2.829 11.570 1.00 95.19 90 TRP A CA 1
ATOM 699 C C . TRP A 1 90 ? -9.854 -3.450 10.454 1.00 95.19 90 TRP A C 1
ATOM 701 O O . TRP A 1 90 ? -10.137 -3.220 9.279 1.00 95.19 90 TRP A O 1
ATOM 711 N N . VAL A 1 91 ? -8.855 -4.263 10.809 1.00 96.56 91 VAL A N 1
ATOM 712 C CA . VAL A 1 91 ? -7.998 -4.955 9.845 1.00 96.56 91 VAL A CA 1
ATOM 713 C C . VAL A 1 91 ? -8.613 -6.302 9.483 1.00 96.56 91 VAL A C 1
ATOM 715 O O . VAL A 1 91 ? -8.711 -7.193 10.322 1.00 96.56 91 VAL A O 1
ATOM 718 N N . ASP A 1 92 ? -8.954 -6.472 8.208 1.00 95.38 92 ASP A N 1
ATOM 719 C CA . ASP A 1 92 ? -9.383 -7.751 7.646 1.00 95.38 92 ASP A CA 1
ATOM 720 C C . ASP A 1 92 ? -8.464 -8.151 6.487 1.00 95.38 92 ASP A C 1
ATOM 722 O O . ASP A 1 92 ? -8.598 -7.674 5.357 1.00 95.38 92 ASP A O 1
ATOM 726 N N . LYS A 1 93 ? -7.504 -9.033 6.784 1.00 96.25 93 LYS A N 1
ATOM 727 C CA . LYS A 1 93 ? -6.531 -9.524 5.800 1.00 96.25 93 LYS A CA 1
ATOM 728 C C . LYS A 1 93 ? -7.130 -10.530 4.816 1.00 96.25 93 LYS A C 1
ATOM 730 O O . LYS A 1 93 ? -6.554 -10.749 3.754 1.00 96.25 93 LYS A O 1
ATOM 735 N N . SER A 1 94 ? -8.300 -11.103 5.117 1.00 95.75 94 SER A N 1
ATOM 736 C CA . SER A 1 94 ? -8.861 -12.217 4.341 1.00 95.75 94 SER A CA 1
ATOM 737 C C . SER A 1 94 ? -9.078 -11.873 2.864 1.00 95.75 94 SER A C 1
ATOM 739 O O . SER A 1 94 ? -8.908 -12.729 1.995 1.00 95.75 94 SER A O 1
ATOM 741 N N . PHE A 1 95 ? -9.390 -10.611 2.557 1.00 96.62 95 PHE A N 1
ATOM 742 C CA . PHE A 1 95 ? -9.583 -10.147 1.186 1.00 96.62 95 PHE A CA 1
ATOM 743 C C . PHE A 1 95 ? -8.283 -10.099 0.379 1.00 96.62 95 PHE A C 1
ATOM 745 O O . PHE A 1 95 ? -8.255 -10.600 -0.746 1.00 96.62 95 PHE A O 1
ATOM 752 N N . VAL A 1 96 ? -7.226 -9.494 0.932 1.00 96.69 96 VAL A N 1
ATOM 753 C CA . VAL A 1 96 ? -5.941 -9.347 0.229 1.00 96.69 96 VAL A CA 1
ATOM 754 C C . VAL A 1 96 ? -5.184 -10.667 0.177 1.00 96.69 96 VAL A C 1
ATOM 756 O O . VAL A 1 96 ? -4.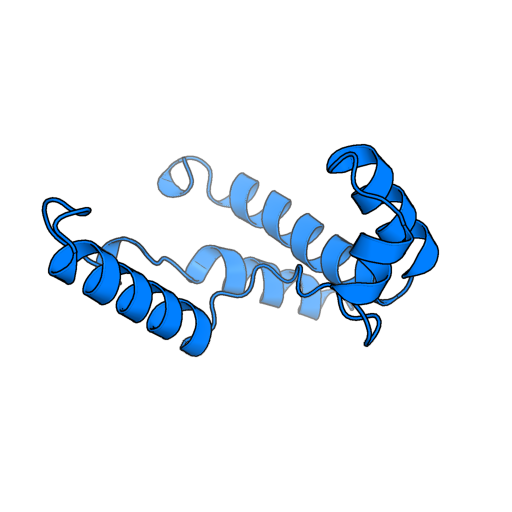660 -11.017 -0.876 1.00 96.69 96 VAL A O 1
ATOM 759 N N . ASP A 1 97 ? -5.230 -11.457 1.251 1.00 96.44 97 ASP A N 1
ATOM 760 C CA . ASP A 1 97 ? -4.611 -12.782 1.293 1.00 96.44 97 ASP A CA 1
ATOM 761 C C . ASP A 1 97 ? -5.303 -13.735 0.309 1.00 96.44 97 ASP A C 1
ATOM 763 O O . ASP A 1 97 ? -4.642 -14.454 -0.442 1.00 96.44 97 ASP A O 1
ATOM 767 N N . GLY A 1 98 ? -6.640 -13.693 0.247 1.00 95.75 98 GLY A N 1
ATOM 768 C CA . GLY A 1 98 ? -7.417 -14.463 -0.723 1.00 95.75 98 GLY A CA 1
ATOM 769 C C . GLY A 1 98 ? -7.116 -14.061 -2.170 1.00 95.75 98 GLY A C 1
ATOM 770 O O . GLY A 1 98 ? -6.917 -14.927 -3.019 1.00 95.75 98 GLY A O 1
ATOM 771 N N . ALA A 1 99 ? -7.030 -12.758 -2.456 1.00 97.12 99 ALA A N 1
ATOM 772 C CA . ALA A 1 99 ? -6.656 -12.266 -3.781 1.00 97.12 99 ALA A CA 1
ATOM 773 C C . ALA A 1 99 ? -5.231 -12.694 -4.173 1.00 97.12 99 ALA A C 1
ATOM 775 O O . ALA A 1 99 ? -5.025 -13.175 -5.287 1.00 97.12 99 ALA A O 1
ATOM 776 N N . ALA A 1 100 ? -4.264 -12.579 -3.259 1.00 96.25 100 ALA A N 1
ATOM 777 C CA . ALA A 1 100 ? -2.879 -12.973 -3.495 1.00 96.25 100 ALA A CA 1
ATOM 778 C C . ALA A 1 100 ? -2.738 -14.475 -3.779 1.00 96.25 100 ALA A C 1
ATOM 780 O O . ALA A 1 100 ? -2.011 -14.856 -4.698 1.00 96.25 100 ALA A O 1
ATOM 781 N N . ALA A 1 101 ? -3.464 -15.320 -3.040 1.00 95.38 101 ALA A N 1
ATOM 782 C CA . ALA A 1 101 ? -3.492 -16.759 -3.282 1.00 95.38 101 ALA A CA 1
ATOM 783 C C . ALA A 1 101 ? -4.068 -17.102 -4.668 1.00 95.38 101 ALA A C 1
ATOM 785 O O . ALA A 1 101 ? -3.510 -17.940 -5.373 1.00 95.38 101 ALA A O 1
ATOM 786 N N . GLU A 1 102 ? -5.147 -16.429 -5.085 1.00 94.75 102 GLU A N 1
ATOM 787 C CA . GLU A 1 102 ? -5.739 -16.621 -6.414 1.00 94.75 102 GLU A CA 1
ATOM 788 C C . GLU A 1 102 ? -4.786 -16.184 -7.545 1.00 94.75 102 GLU A C 1
ATOM 790 O O . GLU A 1 102 ? -4.680 -16.894 -8.541 1.00 94.75 102 GLU A O 1
ATOM 795 N N . VAL A 1 103 ? -4.067 -15.061 -7.400 1.00 93.81 103 VAL A N 1
ATOM 796 C CA . VAL A 1 103 ? -3.071 -14.615 -8.400 1.00 93.81 103 VAL A CA 1
ATOM 797 C C . VAL A 1 103 ? -1.907 -15.602 -8.491 1.00 93.81 103 VAL A C 1
ATOM 799 O O . VAL A 1 103 ? -1.481 -15.946 -9.589 1.00 93.81 103 VAL A O 1
ATOM 802 N N . ALA A 1 104 ? -1.406 -16.086 -7.351 1.00 90.50 104 ALA A N 1
ATOM 803 C CA . ALA A 1 104 ? -0.290 -17.031 -7.313 1.00 90.50 104 ALA A CA 1
ATOM 804 C C . ALA A 1 104 ? -0.624 -18.397 -7.937 1.00 90.50 104 ALA A C 1
ATOM 806 O O . ALA A 1 104 ? 0.276 -19.075 -8.411 1.00 90.50 104 ALA A O 1
ATOM 807 N N . ALA A 1 105 ? -1.896 -18.808 -7.952 1.00 87.12 105 ALA A N 1
ATOM 808 C CA . ALA A 1 105 ? -2.321 -20.089 -8.520 1.00 87.12 105 ALA A CA 1
ATOM 809 C C . ALA A 1 105 ? -2.420 -20.098 -10.060 1.00 87.12 105 ALA A C 1
ATOM 811 O O . ALA A 1 105 ? -2.586 -21.164 -10.652 1.00 87.12 105 ALA A O 1
ATOM 812 N N . VAL A 1 106 ? -2.382 -18.927 -10.703 1.00 75.94 106 VAL A N 1
ATOM 813 C CA . VAL A 1 106 ? -2.548 -18.760 -12.162 1.00 75.94 106 VAL A CA 1
ATOM 814 C C . VAL A 1 106 ? -1.208 -18.484 -12.867 1.00 75.94 106 VAL A C 1
ATOM 816 O O . VAL A 1 106 ? -1.152 -18.486 -14.097 1.00 75.94 106 VAL A O 1
ATOM 819 N N . GLN A 1 107 ? -0.135 -18.267 -12.101 1.00 58.19 107 GLN A N 1
ATOM 820 C CA . GLN A 1 107 ? 1.231 -18.017 -12.578 1.00 58.19 107 GLN A CA 1
ATOM 821 C C . GLN A 1 107 ? 2.089 -19.279 -12.495 1.00 58.19 107 GLN A C 1
ATOM 823 O O . GLN A 1 107 ? 2.931 -19.453 -13.403 1.00 58.19 107 GLN A O 1
#

Radius of gyration: 16.99 Å; Cα contacts (8 Å, |Δi|>4): 66; chains: 1; bounding box: 38×37×40 Å

pLDDT: mean 95.3, std 4.54, range [58.19, 98.0]

Secondary structure (DSSP, 8-state):
-TTT-HHHHHHHHHHHHHHHHHHHH-HHHHHHHHHHHH---HHHHHHHTTTS---------HHHHHHHHHHHHHHHHTT---S---HHHH--THHHHHHHHHHHTT-

Solvent-accessible surface area (backbone atoms only — not comparable to full-atom values): 6292 Å² total; per-residue (Å²): 106,58,93,79,39,52,69,60,49,26,56,51,45,37,54,42,48,51,49,27,55,49,36,43,76,35,45,72,62,40,46,52,50,48,25,69,74,69,71,48,54,61,71,57,52,48,62,75,34,68,86,45,57,73,82,56,57,78,72,84,44,71,66,60,53,50,51,51,54,50,50,51,51,51,33,44,75,69,68,74,45,88,82,84,81,61,57,84,77,69,59,71,60,67,52,53,54,50,19,50,53,57,54,63,74,77,110

Foldseek 3Di:
DCVVCVVVLLVVLLVQQVVQVVCLVPVVVVLVVCCVPVVDDSVVSCVVCVVSHPPSRPQDDPVNVVVVVVVQVVCVVVVNDDDDDPCVVVDDRCSNVVSVVVNVVVD

Sequence (107 aa):
FAAKYPDLVKRLLKVDIEISRWADAHPDQTIKTFVEATKSSEKSVRKTYADGVFHQDPKLTDDAIAALQGEEKFMASAGLLKGSIDYGKWVDKSFVDGAAAEVAAVQ

Mean predicted aligned error: 3.34 Å